Protein AF-A0AAV9D184-F1 (afdb_monomer)

Nearest PDB structures (foldseek):
  1q53-assembly1_B  TM=8.393E-01  e=1.157E-07  Arabidopsis thaliana
  7w6e-assembly1_A  TM=9.131E-01  e=8.617E-07  Cannabis sativa
  5b0b-assembly2_B  TM=9.632E-01  e=5.251E-06  Cannabis sativa
  5b0c-assembly1_B  TM=9.180E-01  e=6.419E-06  Cannabis sativa
  5xzq-assembly2_D  TM=8.875E-01  e=5.844E-05  Passiflora edulis

Mean predicted aligned error: 5.02 Å

Organism: Acorus calamus (NCBI:txid4465)

InterPro domains:
  IPR011008 Dimeric alpha-beta barrel [SSF54909] (5-79)
  IPR013097 Stress responsive alpha+beta-barrel [PF07876] (8-47)
  IPR013097 Stress responsive alpha+beta-barrel [PS51502] (8-86)
  IPR013097 Stress responsive alpha+beta-barrel [SM00886] (8-81)
  IPR044662 Stress-response A/B barrel domain-containing protein HS1/DABB1-like [PTHR33178] (45-84)

Foldseek 3Di:
DDPPLQWKDKDKDFAFDPPQDPVNVVVLVVLVVVVCVVQVCVVIPSDVVSVVSQCPPPSNVVSCVVNVVGTPDMDIDIDRDDDDDD

pLDDT: mean 89.56, std 12.18, range [38.5, 97.31]

Solvent-accessible surface area (backbone atoms only — not comparable to full-atom values): 5237 Å² total; per-residue (Å²): 132,85,73,78,67,56,51,37,46,79,46,79,50,77,39,67,36,92,88,61,48,72,69,55,51,52,49,52,54,51,54,58,61,51,46,48,82,76,36,74,39,68,75,61,25,49,40,72,64,35,47,52,52,45,63,70,28,66,74,46,47,57,47,46,61,60,54,55,73,49,40,72,45,76,49,78,47,78,46,70,81,77,87,82,81,132

Sequence (86 aa):
MEEVKGVVKHVVLARFKEDVTPDMIDQLIKGYASLVSLIQPMKSFHCVEGIAEYVAHPAHVEYANEFLCNLEKVIVIDYKPTVLRA

Radius of gyration: 15.13 Å; Cα contacts (8 Å, |Δi|>4): 89; chains: 1; bounding box: 35×39×44 Å

Structure (mmCIF, N/CA/C/O backbone):
data_AF-A0AAV9D184-F1
#
_entry.id   AF-A0AAV9D184-F1
#
loop_
_atom_site.group_PDB
_atom_site.id
_atom_site.type_symbol
_atom_site.label_atom_id
_atom_site.label_alt_id
_atom_site.label_comp_id
_atom_site.label_asym_id
_atom_site.label_entity_id
_atom_site.label_seq_id
_atom_site.pdbx_PDB_ins_code
_atom_site.Cartn_x
_atom_site.Cartn_y
_atom_site.Cartn_z
_atom_site.occupancy
_atom_site.B_iso_or_equiv
_atom_site.auth_seq_id
_atom_site.auth_comp_id
_atom_site.auth_asym_id
_atom_site.auth_atom_id
_atom_site.pdbx_PDB_model_num
ATOM 1 N N . MET A 1 1 ? 22.231 1.975 -26.869 1.00 38.50 1 MET A N 1
ATOM 2 C CA . MET A 1 1 ? 21.024 2.811 -26.734 1.00 38.50 1 MET A CA 1
ATOM 3 C C . MET A 1 1 ? 20.721 2.815 -25.252 1.00 38.50 1 MET A C 1
ATOM 5 O O . MET A 1 1 ? 20.373 1.770 -24.724 1.00 38.50 1 MET A O 1
ATOM 9 N N . GLU A 1 2 ? 21.054 3.894 -24.553 1.00 43.41 2 GLU A N 1
ATOM 10 C CA . GLU A 1 2 ? 20.813 3.975 -23.112 1.00 43.41 2 GLU A CA 1
ATOM 11 C C . GLU A 1 2 ? 19.311 4.210 -22.937 1.00 43.41 2 GLU A C 1
ATOM 13 O O . GLU A 1 2 ? 18.805 5.291 -23.237 1.00 43.41 2 GLU A O 1
ATOM 18 N N . GLU A 1 3 ?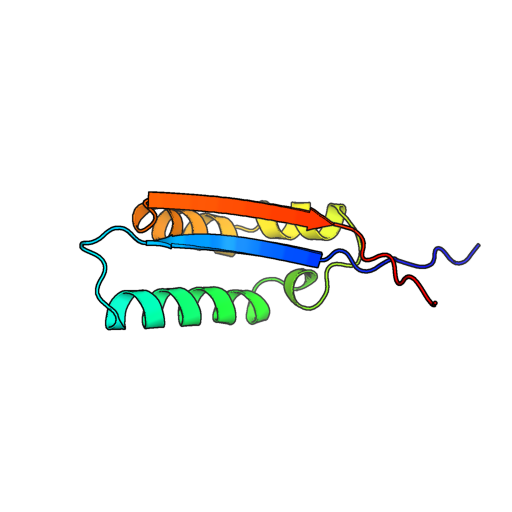 18.570 3.162 -22.570 1.00 46.81 3 GLU A N 1
ATOM 19 C CA . GLU A 1 3 ? 17.211 3.344 -22.079 1.00 46.81 3 GLU A CA 1
ATOM 20 C C . GLU A 1 3 ? 17.299 4.285 -20.884 1.00 46.81 3 GLU A C 1
ATOM 22 O O . GLU A 1 3 ? 17.902 3.956 -19.860 1.00 46.81 3 GLU A O 1
ATOM 27 N N . VAL A 1 4 ? 16.691 5.464 -21.001 1.00 46.31 4 VAL A N 1
ATOM 28 C CA . VAL A 1 4 ? 16.381 6.264 -19.824 1.00 46.31 4 VAL A CA 1
ATOM 29 C C . VAL A 1 4 ? 15.418 5.405 -19.009 1.00 46.31 4 VAL A C 1
ATOM 31 O O . VAL A 1 4 ? 14.228 5.346 -19.320 1.00 46.31 4 VAL A O 1
ATOM 34 N N . LYS A 1 5 ? 15.938 4.666 -18.021 1.00 56.12 5 LYS A N 1
ATOM 35 C CA . LYS A 1 5 ? 15.145 3.849 -17.095 1.00 56.12 5 LYS A CA 1
ATOM 36 C C . LYS A 1 5 ? 14.265 4.790 -16.280 1.00 56.12 5 LYS A C 1
ATOM 38 O O . LYS A 1 5 ? 14.658 5.278 -15.222 1.00 56.12 5 LYS A O 1
ATOM 43 N N . GLY A 1 6 ? 13.110 5.131 -16.842 1.00 63.56 6 GLY A N 1
ATOM 44 C CA . GLY A 1 6 ? 12.143 6.014 -16.219 1.00 63.56 6 GLY A CA 1
ATOM 45 C C . GLY A 1 6 ? 11.684 5.398 -14.907 1.00 63.56 6 GLY A C 1
ATOM 46 O O . GLY A 1 6 ? 11.157 4.291 -14.897 1.00 63.56 6 GLY A O 1
ATOM 47 N N . VAL A 1 7 ? 11.895 6.118 -13.808 1.00 83.25 7 VAL A N 1
ATOM 48 C CA . VAL A 1 7 ? 11.428 5.710 -12.481 1.00 83.25 7 VAL A CA 1
ATOM 49 C C . VAL A 1 7 ? 9.918 5.493 -12.540 1.00 83.25 7 VAL A C 1
ATOM 51 O O . VAL A 1 7 ? 9.198 6.361 -13.022 1.00 83.25 7 VAL A O 1
ATOM 54 N N . VAL A 1 8 ? 9.425 4.365 -12.046 1.00 90.44 8 VAL A N 1
ATOM 55 C CA . VAL A 1 8 ? 7.995 4.145 -11.831 1.00 90.44 8 VAL A CA 1
ATOM 56 C C . VAL A 1 8 ? 7.659 4.592 -10.413 1.00 90.44 8 VAL A C 1
ATOM 58 O O . VAL A 1 8 ? 8.422 4.380 -9.468 1.00 90.44 8 VAL A O 1
ATOM 61 N N . LYS A 1 9 ? 6.534 5.277 -10.256 1.00 91.31 9 LYS A N 1
ATOM 62 C CA . LYS A 1 9 ? 6.006 5.668 -8.953 1.00 91.31 9 LYS A CA 1
ATOM 63 C C . LYS A 1 9 ? 4.842 4.754 -8.614 1.00 91.31 9 LYS A C 1
ATOM 65 O O . LYS A 1 9 ? 3.918 4.649 -9.410 1.00 91.31 9 LYS A O 1
ATOM 70 N N . HIS A 1 10 ? 4.923 4.150 -7.435 1.00 93.44 10 HIS A N 1
ATOM 71 C CA . HIS A 1 10 ? 3.887 3.322 -6.837 1.00 93.44 10 HIS A CA 1
ATOM 72 C C . HIS A 1 10 ? 3.221 4.117 -5.713 1.00 93.44 10 HIS A 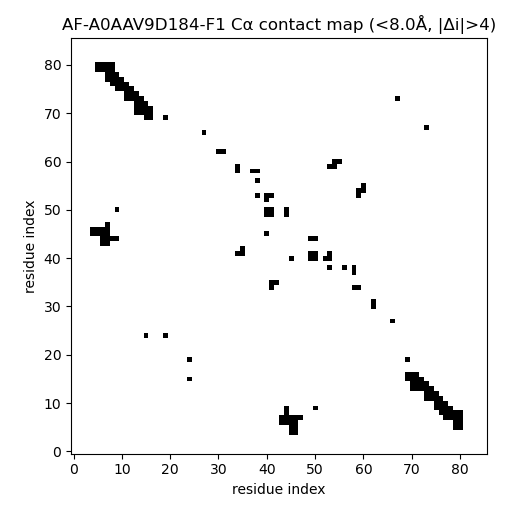C 1
ATOM 74 O O . HIS A 1 10 ? 3.889 4.508 -4.751 1.00 93.44 10 HIS A O 1
ATOM 80 N N . VAL A 1 11 ? 1.933 4.420 -5.863 1.00 94.19 11 VAL A N 1
ATOM 81 C CA . VAL A 1 11 ? 1.155 5.214 -4.903 1.00 94.19 11 VAL A CA 1
ATOM 82 C C . VAL A 1 11 ? -0.002 4.375 -4.384 1.00 94.19 11 VAL A C 1
ATOM 84 O O . VAL A 1 11 ? -0.807 3.880 -5.167 1.00 94.19 11 VAL A O 1
ATOM 87 N N . VAL A 1 12 ? -0.109 4.271 -3.059 1.00 94.56 12 VAL A N 1
ATOM 88 C CA . VAL A 1 12 ? -1.207 3.584 -2.373 1.00 94.56 12 VAL A CA 1
ATOM 89 C C . VAL A 1 12 ? -2.017 4.612 -1.593 1.00 94.56 12 VAL A C 1
ATOM 91 O O . VAL A 1 12 ? -1.482 5.327 -0.746 1.00 94.56 12 VAL A O 1
ATOM 94 N N . LEU A 1 13 ? -3.312 4.686 -1.882 1.00 96.12 13 LEU A N 1
ATOM 95 C CA . LEU A 1 13 ? -4.293 5.459 -1.128 1.00 96.12 13 LEU A CA 1
ATOM 96 C C . LEU A 1 13 ? -5.211 4.476 -0.409 1.00 96.12 13 LEU A C 1
ATOM 98 O O . LEU A 1 13 ? -5.815 3.612 -1.044 1.00 96.12 13 LEU A O 1
ATOM 102 N N . ALA A 1 14 ? -5.325 4.610 0.907 1.00 95.25 14 ALA A N 1
ATOM 103 C CA . ALA A 1 14 ? -6.075 3.684 1.740 1.00 95.25 14 ALA A CA 1
ATOM 104 C C . ALA A 1 14 ? -7.048 4.432 2.656 1.00 95.25 14 ALA A C 1
ATOM 106 O O . ALA A 1 14 ? -6.726 5.494 3.191 1.00 95.25 14 ALA A O 1
ATOM 107 N N . ARG A 1 15 ? -8.235 3.853 2.850 1.00 96.94 15 ARG A N 1
ATOM 108 C CA . ARG A 1 15 ? -9.182 4.227 3.904 1.00 96.94 15 ARG A CA 1
ATOM 109 C C . ARG A 1 15 ? -9.265 3.066 4.885 1.00 96.94 15 ARG A C 1
ATOM 111 O O . ARG A 1 15 ? -9.669 1.975 4.487 1.00 96.94 15 ARG A O 1
ATOM 118 N N . PHE A 1 16 ? -8.892 3.305 6.137 1.00 97.06 16 PHE A N 1
ATOM 119 C CA . PHE A 1 16 ? -9.036 2.331 7.219 1.00 97.06 16 PHE A CA 1
ATOM 120 C C . PHE A 1 16 ? -10.500 2.176 7.630 1.00 97.06 16 PHE A C 1
ATOM 122 O O . PHE A 1 16 ? -11.299 3.101 7.456 1.00 97.06 16 PHE A O 1
ATOM 129 N N . LYS A 1 17 ? -10.844 1.002 8.163 1.00 97.00 17 LYS A N 1
ATOM 130 C CA . LYS A 1 17 ? -12.147 0.773 8.796 1.00 97.00 17 LYS A CA 1
ATOM 131 C C . LYS A 1 17 ? -12.270 1.602 10.082 1.00 97.00 17 LYS A C 1
ATOM 133 O O . LYS A 1 17 ? -11.266 1.983 10.679 1.00 97.00 17 LYS A O 1
ATOM 138 N N . GLU A 1 18 ? -13.502 1.884 10.501 1.00 96.06 18 GLU A N 1
ATOM 139 C CA . GLU A 1 18 ? -13.789 2.753 11.657 1.00 96.06 18 GLU A CA 1
ATOM 140 C C . GLU A 1 18 ? -13.316 2.175 13.001 1.00 96.06 18 GLU A C 1
ATOM 142 O O . GLU A 1 18 ? -13.093 2.925 13.947 1.00 96.06 18 GLU A O 1
ATOM 147 N N . ASP A 1 19 ? -13.148 0.855 13.087 1.00 96.19 19 ASP A N 1
ATOM 148 C CA . ASP A 1 19 ? -12.697 0.125 14.274 1.00 96.19 19 ASP A CA 1
ATOM 149 C C . ASP A 1 19 ? -11.166 0.052 14.414 1.00 96.19 19 ASP A C 1
ATOM 151 O O . ASP A 1 19 ? -10.663 -0.396 15.447 1.00 96.19 19 ASP A O 1
ATOM 155 N N . VAL A 1 20 ? -10.411 0.526 13.417 1.00 97.19 20 VAL A N 1
ATOM 156 C CA . VAL A 1 20 ? -8.945 0.565 13.469 1.00 97.19 20 VAL A CA 1
ATOM 157 C C . VAL A 1 20 ? -8.493 1.789 14.262 1.00 97.19 20 VAL A C 1
ATOM 159 O O . VAL A 1 20 ? -8.748 2.934 13.884 1.00 97.19 20 VAL A O 1
ATOM 162 N N . THR A 1 21 ? -7.790 1.557 15.369 1.00 97.12 21 THR A N 1
ATOM 163 C CA . THR A 1 21 ? -7.327 2.638 16.248 1.00 97.12 21 THR A CA 1
ATOM 164 C C . THR A 1 21 ? -6.132 3.396 15.650 1.00 97.12 21 THR A C 1
ATOM 166 O O . THR A 1 21 ? -5.388 2.837 14.839 1.00 97.12 21 THR A O 1
ATOM 169 N N . PRO A 1 22 ? -5.873 4.649 16.075 1.00 96.00 22 PRO A N 1
ATOM 170 C CA . PRO A 1 22 ? -4.696 5.400 15.631 1.00 96.00 22 PRO A CA 1
ATOM 171 C C . PRO A 1 22 ? -3.368 4.666 15.872 1.00 96.00 22 PRO A C 1
ATOM 173 O O . PRO A 1 22 ? -2.507 4.659 14.998 1.00 96.00 22 PRO A O 1
ATOM 176 N N . ASP A 1 23 ? -3.228 3.974 17.007 1.00 97.31 23 ASP A N 1
ATOM 177 C CA . ASP A 1 23 ? -2.023 3.194 17.317 1.00 97.31 23 ASP A CA 1
ATOM 178 C C . ASP A 1 23 ? -1.832 2.013 16.353 1.00 97.31 23 ASP A C 1
ATOM 180 O O . ASP A 1 23 ? -0.706 1.723 15.942 1.00 97.31 23 ASP A O 1
ATOM 184 N N . MET A 1 24 ? -2.919 1.338 15.957 1.00 95.88 24 MET A N 1
ATOM 185 C CA . MET A 1 24 ? -2.866 0.279 14.942 1.00 95.88 24 MET A CA 1
ATOM 186 C C . MET A 1 24 ? -2.474 0.847 13.577 1.00 95.88 24 MET A C 1
ATOM 188 O O . MET A 1 24 ? -1.648 0.254 12.888 1.00 95.88 24 MET A O 1
ATOM 192 N N . ILE A 1 25 ? -3.007 2.013 13.198 1.00 95.94 25 ILE A N 1
ATOM 193 C CA . ILE A 1 25 ? -2.626 2.696 11.952 1.00 95.94 25 ILE A CA 1
ATOM 194 C C . ILE A 1 25 ? -1.123 3.001 11.954 1.00 95.94 25 ILE A C 1
ATOM 196 O O . ILE A 1 25 ? -0.433 2.687 10.982 1.00 95.94 25 ILE A O 1
ATOM 200 N N . ASP A 1 26 ? -0.590 3.536 13.051 1.00 96.56 26 ASP A N 1
ATOM 201 C CA . ASP A 1 26 ? 0.840 3.824 13.180 1.00 96.56 26 ASP A CA 1
ATOM 202 C C . ASP A 1 26 ? 1.703 2.560 13.082 1.00 96.56 26 ASP A C 1
ATOM 204 O O . ASP A 1 26 ? 2.779 2.584 12.473 1.00 96.56 26 ASP A O 1
ATOM 208 N N . GLN A 1 27 ? 1.248 1.444 13.659 1.00 96.31 27 GLN A N 1
ATOM 209 C CA . GLN A 1 27 ? 1.920 0.149 13.528 1.00 96.31 27 GLN A CA 1
ATOM 210 C C . GLN A 1 27 ? 1.909 -0.346 12.080 1.00 96.31 27 GLN A C 1
ATOM 212 O O . GLN A 1 27 ? 2.961 -0.737 11.571 1.00 96.31 27 GLN A O 1
ATOM 217 N N . LEU A 1 28 ? 0.771 -0.254 11.390 1.00 95.88 28 LEU A N 1
ATOM 218 C CA . LEU A 1 28 ? 0.649 -0.640 9.985 1.00 95.88 28 LEU A CA 1
ATOM 219 C C . LEU A 1 28 ? 1.563 0.214 9.095 1.00 95.88 28 LEU A C 1
ATOM 221 O O . LEU A 1 28 ? 2.282 -0.341 8.263 1.00 95.88 28 LEU A O 1
ATOM 225 N N . ILE A 1 29 ? 1.615 1.534 9.301 1.00 94.69 29 ILE A N 1
ATOM 226 C CA . ILE A 1 29 ? 2.508 2.441 8.557 1.00 94.69 29 ILE A CA 1
ATOM 227 C C . ILE A 1 29 ? 3.981 2.067 8.781 1.00 94.69 29 ILE A C 1
ATOM 229 O O . ILE A 1 29 ? 4.759 1.994 7.825 1.00 94.69 29 ILE A O 1
ATOM 233 N N . LYS A 1 30 ? 4.376 1.789 10.030 1.00 95.44 30 LYS A N 1
ATOM 234 C CA . LYS A 1 30 ? 5.741 1.340 10.359 1.00 95.44 30 LYS A CA 1
ATOM 235 C C . LYS A 1 30 ? 6.061 -0.013 9.721 1.00 95.44 30 LYS A C 1
ATOM 237 O O . LYS A 1 30 ? 7.156 -0.179 9.182 1.00 95.44 30 LYS A O 1
ATOM 242 N N . GLY A 1 31 ? 5.109 -0.946 9.731 1.00 94.31 31 GLY A N 1
ATOM 243 C CA . GLY A 1 31 ? 5.219 -2.236 9.052 1.00 94.31 31 GLY A CA 1
ATOM 244 C C . GLY A 1 31 ? 5.473 -2.063 7.555 1.00 94.31 31 GLY A C 1
ATOM 245 O O . GLY A 1 31 ? 6.436 -2.624 7.036 1.00 94.31 31 GLY A O 1
ATOM 246 N N . TYR A 1 32 ? 4.722 -1.181 6.886 1.00 93.94 32 TYR A N 1
ATOM 247 C CA . TYR A 1 32 ? 4.941 -0.873 5.469 1.00 93.94 32 TYR A CA 1
ATOM 248 C C . TYR A 1 32 ? 6.342 -0.312 5.202 1.00 93.94 32 TYR A C 1
ATOM 250 O O . TYR A 1 32 ? 7.032 -0.753 4.284 1.00 93.94 32 TYR A O 1
ATOM 258 N N . ALA A 1 33 ? 6.801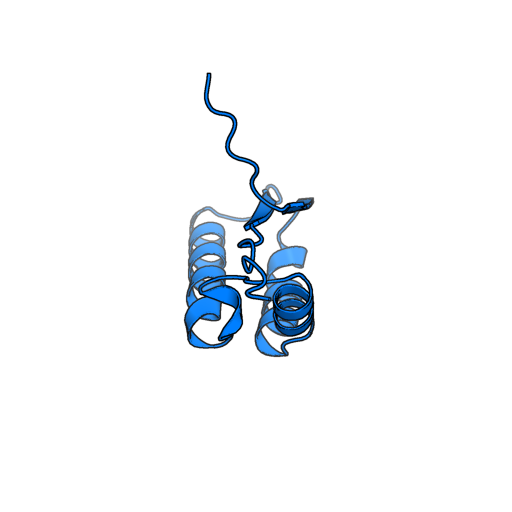 0.636 6.028 1.00 93.31 33 ALA A N 1
ATOM 259 C CA . ALA A 1 33 ? 8.132 1.228 5.899 1.00 93.31 33 ALA A CA 1
ATOM 260 C C . ALA A 1 33 ? 9.259 0.193 6.079 1.00 93.31 33 ALA A C 1
ATOM 262 O O . ALA A 1 33 ? 10.312 0.306 5.448 1.00 93.31 33 ALA A O 1
ATOM 263 N N . SER A 1 34 ? 9.037 -0.837 6.900 1.00 93.69 34 SER A N 1
ATOM 264 C CA . SER A 1 34 ? 10.017 -1.904 7.128 1.00 93.69 34 SER A CA 1
ATOM 265 C C . SER A 1 34 ? 10.265 -2.776 5.889 1.00 93.69 34 SER A C 1
ATOM 267 O O . SER A 1 34 ? 11.382 -3.271 5.709 1.00 93.69 34 SER A O 1
ATOM 269 N N . LEU A 1 35 ? 9.282 -2.889 4.982 1.00 93.12 35 LEU A N 1
ATOM 270 C CA . LEU A 1 35 ? 9.399 -3.671 3.745 1.00 93.12 35 LEU A CA 1
ATOM 271 C C . LEU A 1 35 ? 10.528 -3.170 2.837 1.00 93.12 35 LEU A C 1
ATOM 273 O O . LEU A 1 35 ? 11.139 -3.969 2.130 1.00 93.12 35 LEU A O 1
ATOM 277 N N . VAL A 1 36 ? 10.879 -1.882 2.908 1.00 91.81 36 VAL A N 1
ATOM 278 C CA . VAL A 1 36 ? 11.984 -1.285 2.133 1.00 91.81 36 VAL A CA 1
ATOM 279 C C . VAL A 1 36 ? 13.332 -1.952 2.443 1.00 91.81 36 VAL A C 1
ATOM 281 O O . VAL A 1 36 ? 14.210 -2.030 1.578 1.00 91.81 36 VAL A O 1
ATOM 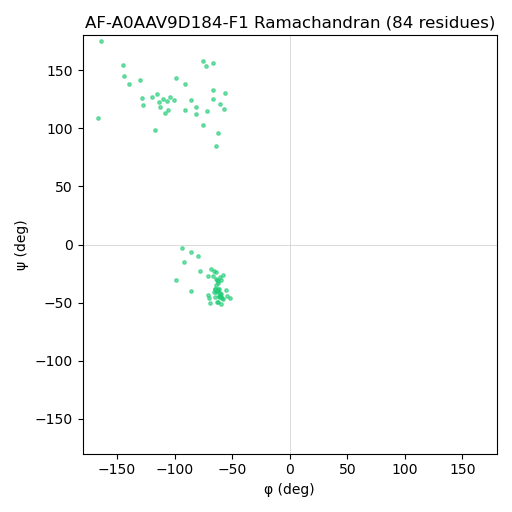284 N N . SER A 1 37 ? 13.511 -2.450 3.668 1.00 91.69 37 SER A N 1
ATOM 285 C CA . SER A 1 37 ? 14.727 -3.163 4.081 1.00 91.69 37 SER A CA 1
ATOM 286 C C . SER A 1 37 ? 14.769 -4.606 3.573 1.00 91.69 37 SER A C 1
ATOM 288 O O . SER A 1 37 ? 15.853 -5.174 3.460 1.00 91.69 37 SER A O 1
ATOM 290 N N . LEU A 1 38 ? 13.608 -5.187 3.263 1.00 92.31 38 LEU A N 1
ATOM 291 C CA . LEU A 1 38 ? 13.454 -6.587 2.860 1.00 92.31 38 LEU A CA 1
ATOM 292 C C . LEU A 1 38 ? 13.344 -6.748 1.339 1.00 92.31 38 LEU A C 1
ATOM 294 O O . LEU A 1 38 ? 13.779 -7.760 0.799 1.00 92.31 38 LEU A O 1
ATOM 298 N N . ILE A 1 39 ? 12.790 -5.752 0.644 1.00 91.00 39 ILE A N 1
ATOM 299 C CA . ILE A 1 39 ? 12.448 -5.824 -0.777 1.00 91.00 39 ILE A CA 1
ATOM 300 C C . ILE A 1 39 ? 13.267 -4.787 -1.545 1.00 91.00 39 ILE A C 1
ATOM 302 O O . ILE A 1 39 ? 12.928 -3.604 -1.592 1.00 91.00 39 ILE A O 1
ATOM 306 N N . GLN A 1 40 ? 14.361 -5.235 -2.166 1.00 88.75 40 GLN A N 1
ATOM 307 C CA . GLN A 1 40 ? 15.300 -4.361 -2.882 1.00 88.75 40 GLN A CA 1
ATOM 308 C C . GLN A 1 40 ? 14.637 -3.420 -3.913 1.00 88.75 40 GLN A C 1
ATOM 310 O O . GLN A 1 40 ? 14.947 -2.224 -3.868 1.00 88.75 40 GLN A O 1
ATOM 315 N N . PRO A 1 41 ? 13.705 -3.879 -4.780 1.00 87.50 41 PRO A N 1
ATOM 316 C CA . PRO A 1 41 ? 13.040 -3.007 -5.755 1.00 87.50 41 PRO A CA 1
ATOM 317 C C . PRO A 1 41 ? 12.280 -1.818 -5.147 1.00 87.50 41 PRO A C 1
ATOM 319 O O . PRO A 1 41 ? 12.150 -0.779 -5.791 1.00 87.50 41 PRO A O 1
ATOM 322 N N . MET A 1 42 ? 11.824 -1.926 -3.894 1.00 87.56 42 MET A N 1
ATOM 323 C CA . MET A 1 42 ? 10.981 -0.914 -3.245 1.00 87.56 42 MET A CA 1
ATOM 324 C C . MET A 1 42 ? 11.718 0.406 -2.968 1.00 87.56 42 MET A C 1
ATOM 326 O O . MET A 1 42 ? 11.084 1.452 -2.834 1.00 87.56 42 MET A O 1
ATOM 330 N N . LYS A 1 43 ? 13.059 0.396 -2.921 1.00 85.44 43 LYS A N 1
ATOM 331 C CA . LYS A 1 43 ? 13.868 1.619 -2.748 1.00 85.44 43 LYS A CA 1
ATOM 332 C C . LYS A 1 43 ? 13.713 2.589 -3.919 1.00 85.44 43 LYS A C 1
ATOM 334 O O . LYS A 1 43 ? 13.768 3.802 -3.729 1.00 85.44 43 LYS A O 1
ATOM 339 N N . SER A 1 44 ? 13.560 2.056 -5.128 1.00 83.69 44 SER A N 1
ATOM 340 C CA . SER A 1 44 ? 13.327 2.824 -6.345 1.00 83.69 44 SER A CA 1
ATOM 341 C C . SER A 1 44 ? 12.882 1.870 -7.448 1.00 83.69 44 SER A C 1
ATOM 343 O O . SER A 1 44 ? 13.692 1.120 -7.992 1.00 83.69 44 SER A O 1
ATOM 345 N N . PHE A 1 45 ? 11.606 1.932 -7.823 1.00 85.00 45 PHE A N 1
ATOM 346 C CA . PHE A 1 45 ? 11.113 1.164 -8.958 1.00 85.00 45 PHE A CA 1
ATOM 347 C C . PHE A 1 45 ? 11.638 1.777 -10.255 1.00 85.00 45 PHE A C 1
ATOM 349 O O . PHE A 1 45 ? 11.315 2.911 -10.603 1.00 85.00 45 PHE A O 1
ATOM 356 N N . HIS A 1 46 ? 12.470 1.033 -10.977 1.00 81.06 46 HIS A N 1
ATOM 357 C CA . HIS A 1 46 ? 13.047 1.482 -12.249 1.00 81.06 46 HIS A CA 1
ATOM 358 C C . HIS A 1 46 ? 12.217 1.071 -13.468 1.00 81.06 46 HIS A C 1
ATOM 360 O O . HIS A 1 46 ? 12.441 1.580 -14.563 1.00 81.06 46 HIS A O 1
ATOM 366 N N . CYS A 1 47 ? 11.294 0.131 -13.286 1.00 84.50 47 CYS A N 1
ATOM 367 C CA . CYS A 1 47 ? 10.457 -0.429 -14.333 1.00 84.50 47 CYS A CA 1
ATOM 368 C C . CYS A 1 47 ? 9.265 -1.177 -13.716 1.00 84.50 47 CYS A C 1
ATOM 370 O O . CYS A 1 47 ? 9.157 -1.296 -12.492 1.00 84.50 47 CYS A O 1
ATOM 372 N N . VAL A 1 48 ? 8.360 -1.657 -14.568 1.00 87.50 48 VAL A N 1
ATOM 373 C CA . VAL A 1 48 ? 7.161 -2.396 -14.139 1.00 87.50 48 VAL A CA 1
ATOM 374 C C . VAL A 1 48 ? 7.510 -3.791 -13.615 1.00 87.50 48 VAL A C 1
ATOM 376 O O . VAL A 1 48 ? 6.831 -4.300 -12.730 1.00 87.50 48 VAL A O 1
ATOM 379 N N . GLU A 1 49 ? 8.612 -4.378 -14.079 1.00 89.44 49 GLU A N 1
ATOM 380 C CA . GLU A 1 49 ? 9.118 -5.669 -13.608 1.00 89.44 49 GLU A CA 1
ATOM 381 C C . GLU A 1 49 ? 9.552 -5.587 -12.139 1.00 89.44 49 GLU A C 1
ATOM 383 O O . GLU A 1 49 ? 9.234 -6.476 -11.358 1.00 89.44 49 GLU A O 1
ATOM 388 N N . GLY A 1 50 ? 10.169 -4.474 -11.722 1.00 90.25 50 GLY A N 1
ATOM 389 C CA . GLY A 1 50 ? 10.499 -4.244 -10.312 1.00 90.25 50 GLY A CA 1
ATOM 390 C C . GLY A 1 50 ? 9.260 -4.151 -9.413 1.00 90.25 50 GLY A C 1
ATOM 391 O O . GLY A 1 50 ? 9.311 -4.555 -8.253 1.00 90.25 50 GLY A O 1
ATOM 392 N N . ILE A 1 51 ? 8.133 -3.661 -9.947 1.00 91.19 51 ILE A N 1
ATOM 393 C CA . ILE A 1 51 ? 6.847 -3.689 -9.234 1.00 91.19 51 ILE A CA 1
ATOM 394 C C . ILE A 1 51 ? 6.326 -5.121 -9.147 1.00 91.19 51 ILE A C 1
ATOM 396 O O . ILE A 1 51 ? 5.907 -5.538 -8.073 1.00 91.19 51 ILE A O 1
ATOM 400 N N . ALA A 1 52 ? 6.397 -5.897 -10.230 1.00 91.88 52 ALA A N 1
ATOM 401 C CA . ALA A 1 52 ? 5.985 -7.300 -10.213 1.00 91.88 52 ALA A CA 1
ATOM 402 C C . ALA A 1 52 ? 6.797 -8.132 -9.201 1.00 91.88 52 ALA A C 1
ATOM 404 O O . ALA A 1 52 ? 6.212 -8.907 -8.445 1.00 91.88 52 ALA A O 1
ATOM 405 N N . GLU A 1 53 ? 8.116 -7.926 -9.128 1.00 92.62 53 GLU A N 1
ATOM 406 C CA . GLU A 1 53 ? 8.983 -8.554 -8.120 1.00 92.62 53 GLU A CA 1
ATOM 407 C C . GLU A 1 53 ? 8.577 -8.172 -6.693 1.00 92.62 53 GLU A C 1
ATOM 409 O O . GLU A 1 53 ? 8.504 -9.039 -5.824 1.00 92.62 53 GLU A O 1
ATOM 414 N N . TYR A 1 54 ? 8.275 -6.893 -6.451 1.00 93.25 54 TYR A N 1
ATOM 415 C CA . TYR A 1 54 ? 7.774 -6.423 -5.159 1.00 93.25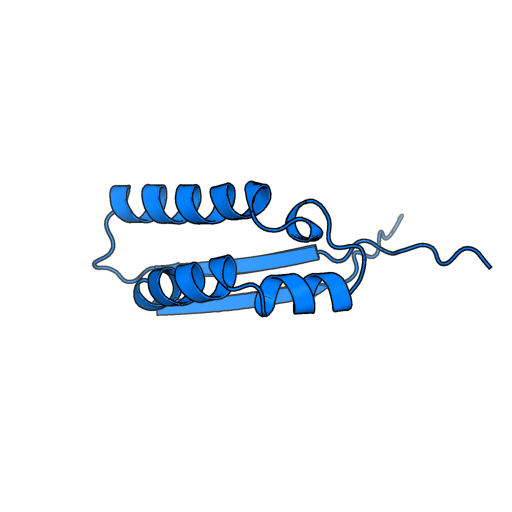 54 TYR A CA 1
ATOM 416 C C . TYR A 1 54 ? 6.428 -7.061 -4.798 1.00 93.25 54 TYR A C 1
ATOM 418 O O . TYR A 1 54 ? 6.297 -7.603 -3.704 1.00 93.25 54 TYR A O 1
ATOM 426 N N . VAL A 1 55 ? 5.458 -7.053 -5.719 1.00 93.44 55 VAL A N 1
ATOM 427 C CA . VAL A 1 55 ? 4.107 -7.582 -5.481 1.00 93.44 55 VAL A CA 1
ATOM 428 C C . VAL A 1 55 ? 4.145 -9.083 -5.188 1.00 93.44 55 VAL A C 1
ATOM 430 O O . VAL A 1 55 ? 3.432 -9.552 -4.298 1.00 93.44 55 VAL A O 1
ATOM 433 N N . ALA A 1 56 ? 4.994 -9.830 -5.897 1.00 94.81 56 ALA A N 1
ATOM 434 C CA . ALA A 1 56 ? 5.158 -11.270 -5.715 1.00 94.81 56 ALA A CA 1
ATOM 435 C C . ALA A 1 56 ? 6.042 -11.646 -4.512 1.00 94.81 56 ALA A C 1
ATOM 437 O O . ALA A 1 56 ? 6.125 -12.826 -4.161 1.00 94.81 56 ALA A O 1
ATOM 438 N N . HIS A 1 57 ? 6.720 -10.683 -3.882 1.00 96.31 57 HIS A N 1
ATOM 439 C CA . HIS A 1 57 ? 7.648 -10.973 -2.798 1.00 96.31 57 HIS A CA 1
ATOM 440 C C . HIS A 1 57 ? 6.903 -11.524 -1.565 1.00 96.31 57 HIS A C 1
ATOM 442 O O . HIS A 1 57 ? 5.940 -10.898 -1.116 1.00 96.31 57 HIS A O 1
ATOM 448 N N . PRO A 1 58 ? 7.365 -12.622 -0.932 1.00 96.69 58 PRO A N 1
ATOM 449 C CA . PRO A 1 58 ? 6.670 -13.230 0.207 1.00 96.69 58 PRO A CA 1
ATOM 450 C C . PRO A 1 58 ? 6.387 -12.253 1.356 1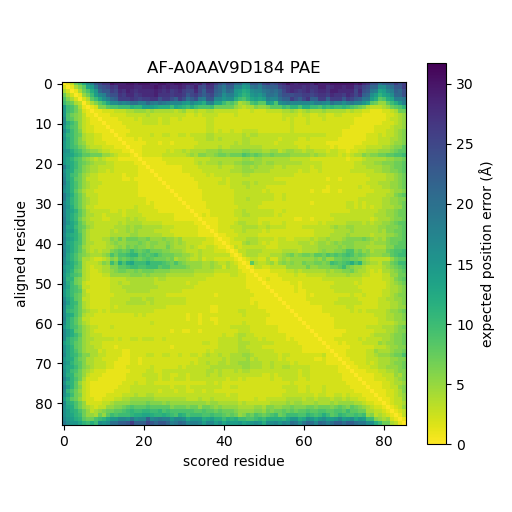.00 96.69 58 PRO A C 1
ATOM 452 O O . PRO A 1 58 ? 5.266 -12.196 1.844 1.00 96.69 58 PRO A O 1
ATOM 455 N N . ALA A 1 59 ? 7.368 -11.418 1.720 1.00 95.75 59 ALA A N 1
ATOM 456 C CA . ALA A 1 59 ? 7.193 -10.397 2.759 1.00 95.75 59 ALA A CA 1
ATOM 457 C C . ALA A 1 59 ? 6.129 -9.339 2.405 1.00 95.75 59 ALA A C 1
ATOM 459 O O . ALA A 1 59 ? 5.436 -8.847 3.290 1.00 95.75 59 ALA A O 1
ATOM 460 N N . HIS A 1 60 ? 5.981 -8.993 1.118 1.00 95.69 60 HIS A N 1
ATOM 461 C CA . HIS A 1 60 ? 4.908 -8.102 0.680 1.00 95.69 60 HIS A CA 1
ATOM 462 C C . HIS A 1 60 ? 3.554 -8.804 0.779 1.00 95.69 60 HIS A C 1
ATOM 464 O O . HIS A 1 60 ? 2.619 -8.215 1.304 1.00 95.69 60 HIS A O 1
ATOM 470 N N . VAL A 1 61 ? 3.449 -10.054 0.317 1.00 96.25 61 VAL A N 1
ATOM 471 C CA . VAL A 1 61 ? 2.195 -10.825 0.359 1.00 96.25 61 VAL A CA 1
ATOM 472 C C . VAL A 1 61 ? 1.718 -11.034 1.796 1.00 96.25 61 VAL A C 1
ATOM 474 O O . VAL A 1 61 ? 0.540 -10.838 2.088 1.00 96.25 61 VAL A O 1
ATOM 477 N N . GLU A 1 62 ? 2.625 -11.399 2.702 1.00 95.56 62 GLU A N 1
ATOM 478 C CA . GLU A 1 62 ? 2.325 -11.569 4.124 1.00 95.56 62 GLU A CA 1
ATOM 479 C C . GLU A 1 62 ? 1.802 -10.268 4.741 1.00 95.56 62 GLU A C 1
ATOM 481 O O . GLU A 1 62 ? 0.705 -10.251 5.302 1.00 95.56 62 GLU A O 1
ATOM 486 N N . TYR A 1 63 ? 2.523 -9.162 4.540 1.00 95.94 63 TYR A N 1
ATOM 487 C CA . TYR A 1 63 ? 2.086 -7.855 5.016 1.00 95.94 63 TYR A CA 1
ATOM 488 C C . TYR A 1 63 ? 0.766 -7.408 4.367 1.00 95.94 63 TYR A C 1
ATOM 490 O O . TYR A 1 63 ? -0.101 -6.860 5.041 1.00 95.94 63 TYR A O 1
ATOM 498 N N . ALA A 1 64 ? 0.574 -7.644 3.067 1.00 95.25 64 ALA A N 1
ATOM 499 C CA . ALA A 1 64 ? -0.641 -7.264 2.355 1.00 95.25 64 ALA A CA 1
ATOM 500 C C . ALA A 1 64 ? -1.871 -7.977 2.931 1.00 95.25 64 ALA A C 1
ATOM 502 O O . ALA A 1 64 ? -2.917 -7.348 3.076 1.00 95.25 64 ALA A O 1
ATOM 503 N N . ASN A 1 65 ? -1.750 -9.250 3.318 1.00 94.62 65 ASN A N 1
ATOM 504 C CA . ASN A 1 65 ? -2.843 -9.974 3.968 1.00 94.62 65 ASN A CA 1
ATOM 505 C C . ASN A 1 65 ? -3.258 -9.318 5.294 1.00 94.62 65 ASN A 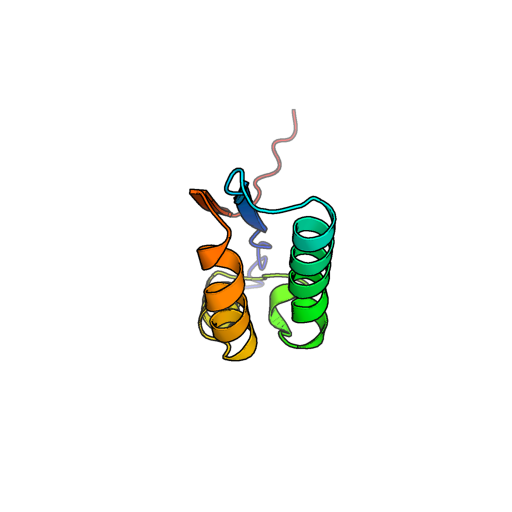C 1
ATOM 507 O O . ASN A 1 65 ? -4.453 -9.180 5.555 1.00 94.62 65 ASN A O 1
ATOM 511 N N . GLU A 1 66 ? -2.299 -8.869 6.105 1.00 94.00 66 GLU A N 1
ATOM 512 C CA . GLU A 1 66 ? -2.574 -8.139 7.349 1.00 94.00 66 GLU A CA 1
ATOM 513 C C . GLU A 1 66 ? -3.155 -6.743 7.068 1.00 94.00 66 GLU A C 1
ATOM 515 O O . GLU A 1 66 ? -4.205 -6.366 7.597 1.00 94.00 66 GLU A O 1
ATOM 520 N N . PHE A 1 67 ? -2.503 -5.975 6.197 1.00 94.75 67 PHE A N 1
ATOM 521 C CA . PHE A 1 67 ? -2.857 -4.592 5.904 1.00 94.75 67 PHE A CA 1
ATOM 522 C C . PHE A 1 67 ? -4.247 -4.478 5.283 1.00 94.75 67 PHE A C 1
ATOM 524 O O . PHE A 1 67 ? -5.078 -3.718 5.778 1.00 94.75 67 PHE A O 1
ATOM 531 N N . LEU A 1 68 ? -4.542 -5.276 4.251 1.00 94.00 68 LEU A N 1
ATOM 532 C CA . LEU A 1 68 ? -5.817 -5.225 3.531 1.00 94.00 68 LEU A CA 1
ATOM 533 C C . LEU A 1 68 ? -7.010 -5.597 4.421 1.00 94.00 68 LEU A C 1
ATOM 535 O O . LEU A 1 68 ? -8.098 -5.055 4.226 1.00 94.00 68 LEU A O 1
ATOM 539 N N . CYS A 1 69 ? -6.821 -6.448 5.437 1.00 94.56 69 CYS A N 1
ATOM 540 C CA . CYS A 1 69 ? -7.881 -6.779 6.395 1.00 94.56 69 CYS A CA 1
ATOM 541 C C . CYS A 1 69 ? -8.337 -5.570 7.228 1.00 94.56 69 CYS A C 1
ATOM 543 O O . CYS A 1 69 ? -9.475 -5.556 7.702 1.00 94.56 69 CYS A O 1
ATOM 545 N N . ASN A 1 70 ? -7.489 -4.551 7.376 1.00 96.19 70 ASN A N 1
ATOM 546 C CA . ASN A 1 70 ? -7.770 -3.334 8.138 1.00 96.19 70 ASN A CA 1
ATOM 547 C C . ASN A 1 70 ? -8.340 -2.195 7.268 1.00 96.19 70 ASN A C 1
ATOM 549 O O . ASN A 1 70 ? -8.680 -1.128 7.783 1.00 96.19 70 ASN A O 1
ATOM 553 N N . LEU A 1 71 ? -8.468 -2.394 5.951 1.00 96.31 71 LEU A N 1
ATOM 554 C CA . LEU A 1 71 ? -8.943 -1.361 5.031 1.00 96.31 71 LEU A CA 1
ATOM 555 C C . LEU A 1 71 ? -10.422 -1.529 4.687 1.00 96.31 71 LEU A C 1
ATOM 557 O O . LEU A 1 71 ? -10.926 -2.633 4.495 1.00 96.31 71 LEU A O 1
ATOM 561 N N . GLU A 1 72 ? -11.113 -0.402 4.558 1.00 97.31 72 GLU A N 1
ATOM 562 C CA . GLU A 1 72 ? -12.421 -0.324 3.911 1.00 97.31 72 GLU A CA 1
ATOM 563 C C . GLU A 1 72 ? -12.261 -0.156 2.393 1.00 97.31 72 GLU A C 1
ATOM 565 O O . GLU A 1 72 ? -13.015 -0.737 1.614 1.00 97.31 72 GLU A O 1
ATOM 570 N N . LYS A 1 73 ? -11.286 0.658 1.960 1.00 96.69 73 LYS A N 1
ATOM 571 C CA . LYS A 1 73 ? -11.024 0.952 0.542 1.00 96.69 73 LYS A CA 1
ATOM 572 C C . LYS A 1 73 ? -9.530 1.091 0.287 1.00 96.69 73 LYS A C 1
ATOM 574 O O . LYS A 1 73 ? -8.812 1.658 1.109 1.00 96.69 73 LYS A O 1
ATOM 579 N N . VAL A 1 74 ? -9.087 0.650 -0.887 1.00 96.50 74 VAL A N 1
ATOM 580 C CA . VAL A 1 74 ? -7.710 0.818 -1.356 1.00 96.50 74 VAL A CA 1
ATOM 581 C C . VAL A 1 74 ? -7.693 1.166 -2.841 1.00 96.50 74 VAL A C 1
ATOM 583 O O . VAL A 1 74 ? -8.460 0.610 -3.627 1.00 96.50 74 VAL A O 1
ATOM 586 N N . ILE A 1 75 ? -6.832 2.108 -3.218 1.00 97.12 75 ILE A N 1
ATOM 587 C CA . ILE A 1 75 ? -6.528 2.467 -4.602 1.00 97.12 75 ILE A CA 1
ATOM 588 C C . ILE A 1 75 ? -5.012 2.420 -4.753 1.00 97.12 75 ILE A C 1
ATOM 590 O O . ILE A 1 75 ? -4.291 3.073 -4.000 1.00 97.12 75 ILE A O 1
ATOM 594 N N . VAL A 1 76 ? -4.541 1.661 -5.738 1.00 95.62 76 VAL A N 1
ATOM 595 C CA . VAL A 1 76 ? -3.123 1.557 -6.088 1.00 95.62 76 VAL A CA 1
ATOM 596 C C . VAL A 1 76 ? -2.934 2.130 -7.486 1.00 95.62 76 VAL A C 1
ATOM 598 O O . VAL A 1 76 ? -3.675 1.780 -8.404 1.00 95.62 76 VAL A O 1
ATOM 601 N N . ILE A 1 77 ? -1.975 3.040 -7.635 1.00 95.31 77 ILE A N 1
ATOM 602 C CA . ILE A 1 77 ? -1.656 3.701 -8.901 1.00 95.31 77 ILE A CA 1
ATOM 603 C C . ILE A 1 77 ? -0.166 3.548 -9.165 1.00 95.31 77 ILE A C 1
ATOM 605 O O . ILE A 1 77 ? 0.660 4.079 -8.420 1.00 95.31 77 ILE A O 1
ATOM 609 N N . ASP A 1 78 ? 0.148 2.909 -10.286 1.00 93.50 78 ASP A N 1
ATOM 610 C CA . ASP A 1 78 ? 1.492 2.852 -10.839 1.00 93.50 78 ASP A CA 1
ATOM 611 C C . ASP A 1 78 ? 1.574 3.751 -12.067 1.00 93.50 78 ASP A C 1
ATOM 613 O O . ASP A 1 78 ? 0.799 3.607 -13.015 1.00 93.50 78 ASP A O 1
ATOM 617 N N . TYR A 1 79 ? 2.505 4.701 -12.065 1.00 91.31 79 TYR A N 1
ATOM 618 C CA . TYR A 1 79 ? 2.668 5.614 -13.192 1.00 91.31 79 TYR A CA 1
ATOM 619 C C . TYR A 1 79 ? 4.127 5.980 -13.443 1.00 91.31 79 TYR A C 1
ATOM 621 O O . TYR A 1 79 ? 4.971 5.973 -12.544 1.00 91.31 79 TYR A O 1
ATOM 629 N N . LYS A 1 80 ? 4.423 6.336 -14.695 1.00 89.94 80 LYS A N 1
ATOM 630 C CA . LYS A 1 80 ? 5.702 6.93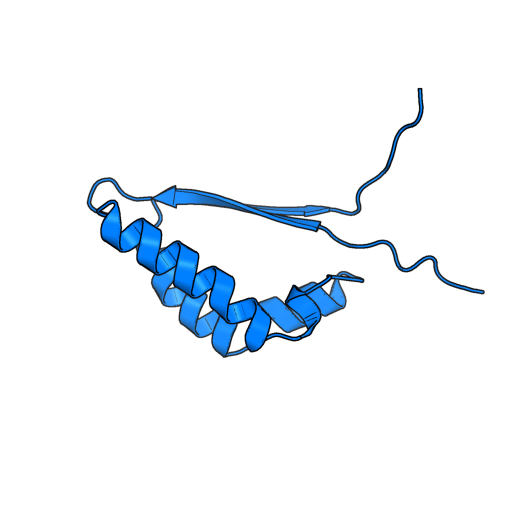7 -15.081 1.00 89.94 80 LYS A CA 1
ATOM 631 C C . LYS A 1 80 ? 5.562 8.463 -14.993 1.00 89.94 80 LYS A C 1
ATOM 633 O O . LYS A 1 80 ? 4.749 9.034 -15.724 1.00 89.94 80 LYS A O 1
ATOM 638 N N . PRO A 1 81 ? 6.300 9.141 -14.098 1.00 88.25 81 PRO A N 1
ATOM 639 C CA . PRO A 1 81 ? 6.190 10.574 -13.917 1.00 88.25 81 PRO A CA 1
ATOM 640 C C . PRO A 1 81 ? 6.679 11.289 -15.174 1.00 88.25 81 PRO A C 1
ATOM 642 O O . PRO A 1 81 ? 7.801 11.084 -15.634 1.00 88.25 81 PRO A O 1
ATOM 645 N N . THR A 1 82 ? 5.820 12.148 -15.715 1.00 88.12 82 THR A N 1
ATOM 646 C CA . THR A 1 82 ? 6.143 13.017 -16.847 1.00 88.12 82 THR A CA 1
ATOM 647 C C . THR A 1 82 ? 6.256 14.438 -16.320 1.00 88.12 82 THR A C 1
ATOM 649 O O . THR A 1 82 ? 5.274 15.007 -15.849 1.00 88.12 82 THR A O 1
ATOM 652 N N . VAL A 1 83 ? 7.464 15.004 -16.350 1.00 84.88 83 VAL A N 1
ATOM 653 C CA . VAL A 1 83 ? 7.688 16.391 -15.930 1.00 84.88 83 VAL A CA 1
ATOM 654 C C . VAL A 1 83 ? 7.315 17.304 -17.087 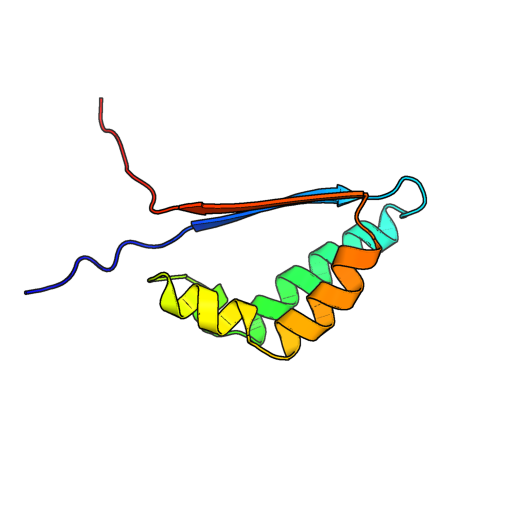1.00 84.88 83 VAL A C 1
ATOM 656 O O . VAL A 1 83 ? 8.002 17.331 -18.106 1.00 84.88 83 VAL A O 1
ATOM 659 N N . LEU A 1 84 ? 6.242 18.067 -16.915 1.00 84.06 84 LEU A N 1
ATOM 660 C CA . LEU A 1 84 ? 5.903 19.157 -17.819 1.00 84.06 84 LEU A CA 1
ATOM 661 C C . LEU A 1 84 ? 6.664 20.405 -17.366 1.00 84.06 84 LEU A C 1
ATOM 663 O O . LEU A 1 84 ? 6.578 20.799 -16.204 1.00 84.06 84 LEU A O 1
ATOM 667 N N . ARG A 1 85 ? 7.438 21.008 -18.270 1.00 81.12 85 ARG A N 1
ATOM 668 C CA . ARG A 1 85 ? 8.037 22.331 -18.057 1.00 81.12 85 ARG A CA 1
ATOM 669 C C . ARG A 1 85 ? 7.172 23.344 -18.804 1.00 81.12 85 ARG A C 1
ATOM 671 O O . ARG A 1 85 ? 6.906 23.130 -19.984 1.00 81.12 85 ARG A O 1
ATOM 678 N N . ALA A 1 86 ? 6.695 24.357 -18.086 1.00 72.69 86 ALA A N 1
ATOM 679 C CA . ALA A 1 86 ? 5.974 25.501 -18.641 1.00 72.69 86 ALA A CA 1
ATOM 680 C C . ALA A 1 86 ? 6.954 26.562 -19.154 1.00 72.69 86 ALA A C 1
ATOM 682 O O . ALA A 1 86 ? 8.075 26.631 -18.593 1.00 72.69 86 ALA A O 1
#

Secondary structure (DSSP, 8-state):
-----PPPEEEEEEEE-TT--HHHHHHHHHHHHHHHHH-GGGG---SHHHHHHHHH-HHHHHHHHHHHHTEEEEEEEEE-------